Protein AF-A0A6J1Z0K8-F1 (afdb_monomer_lite)

Radius of gyration: 41.67 Å; chains: 1; bounding box: 137×50×56 Å

Sequence (153 aa):
VWGSNSETLVYKGKQPTLTKPLVGPEDAGDYRCELGTVRSLPATVIHFKVTVLPQRIIEETPTSNFETEEQLSPTLQPSEYPKPEKVLRSVLVGLLIWGFVVLIISFVTAVLCFLPGNVMDSIKSWFLTNKVAALQSQVPKAPKENDTAPSHK

Structure (mmCIF, N/CA/C/O backbone):
data_AF-A0A6J1Z0K8-F1
#
_entry.id   AF-A0A6J1Z0K8-F1
#
loop_
_atom_site.group_PDB
_atom_site.id
_atom_site.type_symbol
_atom_site.label_atom_id
_atom_site.label_alt_id
_atom_site.label_comp_id
_atom_site.label_asym_id
_atom_site.label_entity_id
_atom_site.label_seq_id
_atom_site.pdbx_PDB_ins_code
_atom_site.Cartn_x
_atom_site.Cartn_y
_atom_site.Cartn_z
_atom_site.occupancy
_atom_site.B_iso_or_equiv
_atom_site.auth_seq_id
_atom_site.auth_comp_id
_atom_site.auth_asym_id
_atom_site.auth_atom_id
_atom_site.pdbx_PDB_model_num
ATOM 1 N N . VAL A 1 1 ? -4.861 -9.590 5.383 1.00 58.28 1 VAL A N 1
ATOM 2 C CA . VAL A 1 1 ? -4.037 -9.301 6.573 1.00 58.28 1 VAL A CA 1
ATOM 3 C C . VAL A 1 1 ? -2.771 -10.114 6.447 1.00 58.28 1 VAL A C 1
ATOM 5 O O . VAL A 1 1 ? -2.865 -11.334 6.363 1.00 58.28 1 VAL A O 1
ATOM 8 N N . TRP A 1 2 ? -1.627 -9.449 6.314 1.00 58.00 2 TRP A N 1
ATOM 9 C CA . TRP A 1 2 ? -0.333 -10.127 6.301 1.00 58.00 2 TRP A CA 1
ATOM 10 C C . TRP A 1 2 ? 0.008 -10.572 7.725 1.00 58.00 2 TRP A C 1
ATOM 12 O O . TRP A 1 2 ? 0.176 -9.741 8.613 1.00 58.00 2 TRP A O 1
ATOM 22 N N . GLY A 1 3 ? 0.083 -11.878 7.955 1.00 67.31 3 GLY A N 1
ATOM 23 C CA . GLY A 1 3 ? 0.533 -12.471 9.216 1.00 67.31 3 GLY A CA 1
ATOM 24 C C . GLY A 1 3 ? 1.329 -13.739 8.924 1.00 67.31 3 GLY A C 1
ATOM 25 O O . GLY A 1 3 ? 1.035 -14.420 7.947 1.00 67.31 3 GLY A O 1
ATOM 26 N N . SER A 1 4 ? 2.364 -14.047 9.714 1.00 73.44 4 SER A N 1
ATOM 27 C CA . SER A 1 4 ? 3.205 -15.258 9.577 1.00 73.44 4 SER A CA 1
ATOM 28 C C . SER A 1 4 ? 3.607 -15.622 8.131 1.00 73.44 4 SER A C 1
ATOM 30 O O . SER A 1 4 ? 3.571 -16.789 7.756 1.00 73.44 4 SER A O 1
ATOM 32 N N . ASN A 1 5 ? 3.967 -14.630 7.302 1.00 77.12 5 ASN A N 1
ATOM 33 C CA .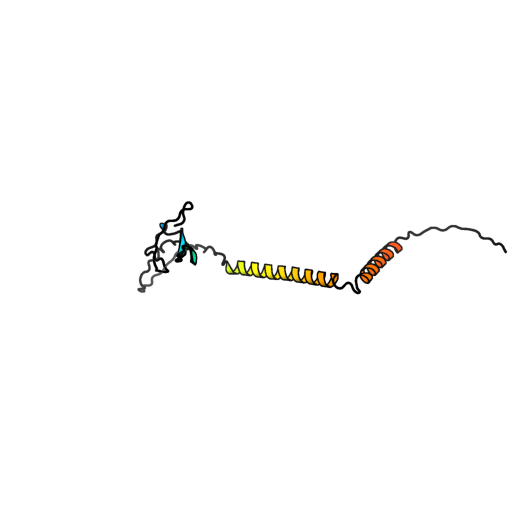 ASN A 1 5 ? 4.299 -14.790 5.870 1.00 77.12 5 ASN A CA 1
ATOM 34 C C . ASN A 1 5 ? 3.188 -15.402 4.993 1.00 77.12 5 ASN A C 1
ATOM 36 O O . ASN A 1 5 ? 3.457 -15.903 3.904 1.00 77.12 5 ASN A O 1
ATOM 40 N N . SER A 1 6 ? 1.945 -15.342 5.456 1.00 87.31 6 SER A N 1
ATOM 41 C CA . SER A 1 6 ? 0.753 -15.789 4.743 1.00 87.31 6 SER A CA 1
ATOM 42 C C . SER A 1 6 ? -0.184 -14.615 4.477 1.00 87.31 6 SER A C 1
ATOM 44 O O . SER A 1 6 ? -0.175 -13.608 5.193 1.00 87.31 6 SER A O 1
ATOM 46 N N . GLU A 1 7 ? -0.996 -14.751 3.434 1.00 91.69 7 GLU A N 1
ATOM 47 C CA . GLU A 1 7 ? -2.014 -13.777 3.070 1.00 91.69 7 GLU A CA 1
ATOM 48 C C . GLU A 1 7 ? -3.372 -14.452 2.882 1.00 91.69 7 GLU A C 1
ATOM 50 O O . GLU A 1 7 ? -3.470 -15.589 2.420 1.00 91.69 7 GLU A O 1
ATOM 55 N N . THR A 1 8 ? -4.429 -13.716 3.214 1.00 93.25 8 THR A N 1
ATOM 56 C CA . THR A 1 8 ? -5.815 -14.147 3.020 1.00 93.25 8 THR A CA 1
ATOM 57 C C . THR A 1 8 ? -6.498 -13.186 2.061 1.00 93.25 8 THR A C 1
ATOM 59 O O . THR A 1 8 ? -6.497 -11.972 2.292 1.00 93.25 8 THR A O 1
ATOM 62 N N . LEU A 1 9 ? -7.105 -13.727 1.003 1.00 94.62 9 LEU A N 1
ATOM 63 C CA . LEU A 1 9 ? -7.909 -12.956 0.060 1.00 94.62 9 LEU A CA 1
ATOM 64 C C . LEU A 1 9 ? -9.159 -12.416 0.766 1.00 94.62 9 LEU A C 1
ATOM 66 O O . LEU A 1 9 ? -10.016 -13.185 1.187 1.00 94.62 9 LEU A O 1
ATOM 70 N N . VAL A 1 10 ? -9.264 -11.091 0.874 1.00 95.00 10 VAL A N 1
ATOM 71 C CA . VAL A 1 10 ? -10.417 -10.424 1.506 1.00 95.00 10 VAL A CA 1
ATOM 72 C C . VAL A 1 10 ? -11.521 -10.135 0.488 1.00 95.00 10 VAL A C 1
ATOM 74 O O . VAL A 1 10 ? -12.701 -10.279 0.788 1.00 95.00 10 VAL A O 1
ATOM 77 N N . TYR A 1 11 ? -11.149 -9.729 -0.727 1.00 95.88 11 TYR A N 1
ATOM 78 C CA . TYR A 1 11 ? -12.090 -9.371 -1.785 1.00 95.88 11 TYR A CA 1
ATOM 79 C C . TYR A 1 11 ? -11.466 -9.571 -3.167 1.00 95.88 11 TYR A C 1
ATOM 81 O O . TYR A 1 11 ? -10.276 -9.323 -3.362 1.00 95.88 11 TYR A O 1
ATOM 89 N N . LYS A 1 12 ? -12.287 -9.981 -4.139 1.00 96.12 12 LYS A N 1
ATOM 90 C CA . LYS A 1 12 ? -11.928 -10.056 -5.557 1.00 96.12 12 LYS A CA 1
ATOM 91 C C . LYS A 1 12 ? -13.113 -9.604 -6.399 1.00 96.12 12 LYS A C 1
ATOM 93 O O . LYS A 1 12 ? -14.209 -10.141 -6.273 1.00 96.12 12 LYS A O 1
ATOM 98 N N . GLY A 1 13 ? -12.885 -8.646 -7.287 1.00 95.75 13 GLY A N 1
ATOM 99 C CA . GLY A 1 13 ? -13.929 -8.106 -8.147 1.00 95.75 13 GLY A CA 1
ATOM 100 C C . GLY A 1 13 ? -13.382 -7.093 -9.141 1.00 95.75 13 GLY A C 1
ATOM 101 O O . GLY A 1 13 ? -12.172 -6.944 -9.289 1.00 95.75 13 GLY A O 1
ATOM 102 N N . LYS A 1 14 ? -14.293 -6.407 -9.835 1.00 95.94 14 LYS A N 1
ATOM 103 C CA . LYS A 1 14 ? -13.953 -5.309 -10.756 1.00 95.94 14 LYS A CA 1
ATOM 104 C C . LYS A 1 14 ? -13.885 -3.947 -10.058 1.00 95.94 14 LYS A C 1
ATOM 106 O O . LYS A 1 14 ? -13.431 -2.983 -10.664 1.00 95.94 14 LYS A O 1
ATOM 111 N N . GLN A 1 15 ? -14.367 -3.864 -8.816 1.00 97.06 15 GLN A N 1
ATOM 112 C CA . GLN A 1 15 ? -14.338 -2.643 -8.019 1.00 97.06 15 GLN A CA 1
ATOM 113 C C . GLN A 1 15 ? -12.874 -2.265 -7.732 1.00 97.06 15 GLN A C 1
ATOM 115 O O . GLN A 1 15 ? -12.128 -3.116 -7.246 1.00 97.06 15 GLN A O 1
ATOM 120 N N . PRO A 1 16 ? -12.452 -1.015 -7.992 1.00 96.12 16 PRO A N 1
ATOM 121 C CA . PRO A 1 16 ? -11.078 -0.589 -7.724 1.00 96.12 16 PRO A CA 1
ATOM 122 C C . PRO A 1 16 ? -10.807 -0.320 -6.235 1.00 96.12 16 PRO A C 1
ATOM 124 O O . PRO A 1 16 ? -9.672 -0.040 -5.860 1.00 96.12 16 PRO A O 1
ATOM 127 N N . THR A 1 17 ? -11.835 -0.371 -5.383 1.00 96.44 17 THR A N 1
ATOM 128 C CA . THR A 1 17 ? -11.763 -0.032 -3.960 1.00 96.44 17 THR A CA 1
ATOM 129 C C . THR A 1 17 ? -12.290 -1.164 -3.083 1.00 96.44 17 THR A C 1
ATOM 131 O O . THR A 1 17 ? -13.215 -1.885 -3.458 1.00 96.44 17 THR A O 1
ATOM 134 N N . LEU A 1 18 ? -11.711 -1.289 -1.887 1.00 96.62 18 LEU A N 1
ATOM 135 C CA . LEU A 1 18 ? -12.202 -2.136 -0.804 1.00 96.62 18 LEU A CA 1
ATOM 136 C C . LEU A 1 18 ? -12.679 -1.231 0.332 1.00 96.62 18 LEU A C 1
ATOM 138 O O . LEU A 1 18 ? -11.900 -0.443 0.863 1.00 96.62 18 LEU A O 1
ATOM 142 N N . THR A 1 19 ? -13.948 -1.355 0.710 1.00 96.31 19 THR A N 1
ATOM 143 C CA . THR A 1 19 ? -14.538 -0.599 1.818 1.00 96.31 19 THR A CA 1
ATOM 144 C C . THR A 1 19 ? -14.987 -1.571 2.893 1.00 96.31 19 THR A C 1
ATOM 146 O O . THR A 1 19 ? -15.818 -2.440 2.634 1.00 96.31 19 THR A O 1
ATOM 149 N N . LYS A 1 20 ? -14.449 -1.409 4.101 1.00 95.94 20 LYS A N 1
ATOM 150 C CA . LYS A 1 20 ? -14.901 -2.126 5.289 1.00 95.94 20 LYS A CA 1
ATOM 151 C C . LYS A 1 20 ? -15.594 -1.129 6.224 1.00 95.94 20 LYS A C 1
ATOM 153 O O . LYS A 1 20 ? -14.910 -0.254 6.752 1.00 95.94 20 LYS A O 1
ATOM 158 N N . PRO A 1 21 ? -16.929 -1.184 6.373 1.00 95.00 21 PRO A N 1
ATOM 159 C CA . PRO A 1 21 ? -17.621 -0.342 7.340 1.00 95.00 21 PRO A CA 1
ATOM 160 C C . PRO A 1 21 ? -17.319 -0.820 8.765 1.00 95.00 21 PRO A C 1
ATOM 162 O O . PRO A 1 21 ? -17.015 -1.994 8.961 1.00 95.00 21 PRO A O 1
ATOM 165 N N . LEU A 1 22 ? -17.460 0.084 9.741 1.00 92.62 22 LEU A N 1
ATOM 166 C CA . LEU A 1 22 ? -17.350 -0.222 11.175 1.00 92.62 22 LEU A CA 1
ATOM 167 C C . LEU A 1 22 ? -16.033 -0.931 11.536 1.00 92.62 22 LEU A C 1
ATOM 169 O O . LEU A 1 22 ? -16.038 -2.024 12.090 1.00 92.62 22 LEU A O 1
ATOM 173 N N . VAL A 1 23 ? -14.904 -0.311 11.183 1.00 95.25 23 VAL A N 1
ATOM 174 C CA . VAL A 1 23 ? -13.576 -0.881 11.445 1.00 95.25 23 VAL A CA 1
ATOM 175 C C . VAL A 1 23 ? -13.293 -1.005 12.945 1.00 95.25 23 VAL A C 1
ATOM 177 O O . VAL A 1 23 ? -13.496 -0.052 13.703 1.00 95.25 23 VAL A O 1
ATOM 180 N N . GLY A 1 24 ? -12.805 -2.175 13.354 1.00 94.19 24 GLY A N 1
ATOM 181 C CA . GLY A 1 24 ? -12.344 -2.464 14.714 1.00 94.19 24 GLY A CA 1
ATOM 182 C C . GLY A 1 24 ? -10.813 -2.538 14.810 1.00 94.19 24 GLY A C 1
ATOM 183 O O . GLY A 1 24 ? -10.134 -2.574 13.783 1.00 94.19 24 GLY A O 1
ATOM 184 N N . PRO A 1 25 ? -10.221 -2.557 16.018 1.00 94.00 25 PRO A N 1
ATOM 185 C CA . PRO A 1 25 ? -8.772 -2.703 16.197 1.00 94.00 25 PRO A CA 1
ATOM 186 C C . PRO A 1 25 ? -8.166 -3.927 15.489 1.00 94.00 25 PRO A C 1
ATOM 188 O O . PRO A 1 25 ? -7.029 -3.866 15.028 1.00 94.00 25 PRO A O 1
ATOM 191 N N . GLU A 1 26 ? -8.925 -5.016 15.364 1.00 92.06 26 GLU A N 1
ATOM 192 C CA . GLU A 1 26 ? -8.560 -6.246 14.652 1.00 92.06 26 GLU A CA 1
ATOM 193 C C . GLU A 1 26 ? -8.379 -6.062 13.138 1.00 92.06 26 GLU A C 1
ATOM 195 O O . GLU A 1 26 ? -7.745 -6.890 12.483 1.00 92.06 26 GLU A O 1
ATOM 200 N N . ASP A 1 27 ? -8.910 -4.971 12.584 1.00 93.81 27 ASP A N 1
ATOM 201 C CA . ASP A 1 27 ? -8.781 -4.628 11.169 1.00 93.81 27 ASP A CA 1
ATOM 202 C C . ASP A 1 27 ? -7.500 -3.864 10.856 1.00 93.81 27 ASP A C 1
ATOM 204 O O . ASP A 1 27 ? -7.168 -3.665 9.682 1.00 93.81 27 ASP A O 1
ATOM 208 N N . ALA A 1 28 ? -6.766 -3.433 11.882 1.00 93.94 28 ALA A N 1
ATOM 209 C CA . ALA A 1 28 ? -5.447 -2.859 11.704 1.00 93.94 28 ALA A CA 1
ATOM 210 C C . ALA A 1 28 ? -4.476 -3.918 11.164 1.00 93.94 28 ALA A C 1
ATOM 212 O O . ALA A 1 28 ? -4.476 -5.077 11.579 1.00 93.94 28 ALA A O 1
ATOM 213 N N . GLY A 1 29 ? -3.613 -3.512 10.238 1.00 94.06 29 GLY A N 1
ATOM 214 C CA . GLY A 1 29 ? -2.611 -4.397 9.662 1.00 94.06 29 GLY A CA 1
ATOM 215 C C . GLY A 1 29 ? -2.230 -4.029 8.238 1.00 94.06 29 GLY A C 1
ATOM 216 O O . GLY A 1 29 ? -2.592 -2.972 7.716 1.00 94.06 29 GLY A O 1
ATOM 217 N N . ASP A 1 30 ? -1.485 -4.934 7.613 1.00 94.94 30 ASP A N 1
ATOM 218 C CA . ASP A 1 30 ? -0.998 -4.769 6.250 1.00 94.94 30 ASP A CA 1
ATOM 219 C C . ASP A 1 30 ? -1.947 -5.428 5.237 1.00 94.94 30 ASP A C 1
ATOM 221 O O . ASP A 1 30 ? -2.343 -6.600 5.362 1.00 94.94 30 ASP A O 1
ATOM 225 N N . TYR A 1 31 ? -2.297 -4.654 4.211 1.00 95.38 31 TYR A N 1
ATOM 226 C CA . TYR A 1 31 ? -3.168 -5.034 3.105 1.00 95.38 31 TYR A CA 1
ATOM 227 C C . TYR A 1 31 ? -2.441 -4.867 1.773 1.00 95.38 31 TYR A C 1
ATOM 229 O O . TYR A 1 31 ? -1.607 -3.976 1.601 1.00 95.38 31 TYR A O 1
ATOM 237 N N . ARG A 1 32 ? -2.806 -5.702 0.799 1.00 95.69 32 ARG A N 1
ATOM 238 C CA . ARG A 1 32 ? -2.286 -5.650 -0.566 1.00 95.69 32 ARG A CA 1
ATOM 239 C C . ARG A 1 32 ? -3.441 -5.670 -1.554 1.00 95.69 32 ARG A C 1
ATOM 241 O O . ARG A 1 32 ? -4.320 -6.523 -1.462 1.00 95.69 32 ARG A O 1
ATOM 248 N N . CYS A 1 33 ? -3.426 -4.734 -2.492 1.00 95.62 33 CYS A N 1
ATOM 249 C CA . CYS A 1 33 ? -4.298 -4.738 -3.657 1.00 95.62 33 CYS A CA 1
ATOM 250 C C . CYS A 1 33 ? -3.485 -5.173 -4.875 1.00 95.62 33 CYS A C 1
ATOM 252 O O . CYS A 1 33 ? -2.404 -4.633 -5.116 1.00 95.62 33 CYS A O 1
ATOM 254 N N . GLU A 1 34 ? -4.008 -6.134 -5.631 1.00 95.81 34 GLU A N 1
ATOM 255 C CA . GLU A 1 34 ? -3.400 -6.638 -6.858 1.00 95.81 34 GLU A CA 1
ATOM 256 C C . GLU A 1 34 ? -4.395 -6.524 -8.013 1.00 95.81 34 GLU A C 1
ATOM 258 O O . GLU A 1 34 ? -5.448 -7.166 -8.021 1.00 95.81 34 GLU A O 1
ATOM 263 N N . LEU A 1 35 ? -4.048 -5.709 -9.006 1.00 96.31 35 LEU A N 1
ATOM 264 C CA . LEU A 1 35 ? -4.786 -5.622 -10.257 1.00 96.31 35 LEU A CA 1
ATOM 265 C C . LEU A 1 35 ? -4.184 -6.617 -11.248 1.00 96.31 35 LEU A C 1
ATOM 267 O O . LEU A 1 35 ? -3.110 -6.377 -11.792 1.00 96.31 35 LEU A O 1
ATOM 271 N N . GLY A 1 36 ? -4.867 -7.735 -11.479 1.00 93.31 36 GLY A N 1
ATOM 272 C CA . GLY A 1 36 ? -4.426 -8.762 -12.423 1.00 93.31 36 GLY A CA 1
ATOM 273 C C . GLY A 1 36 ? -4.569 -8.357 -13.895 1.00 93.31 36 GLY A C 1
ATOM 274 O O . GLY A 1 36 ? -5.323 -7.451 -14.249 1.00 93.31 36 GLY A O 1
ATOM 275 N N . THR A 1 37 ? -3.881 -9.085 -14.773 1.00 93.12 37 THR A N 1
ATOM 276 C CA . THR A 1 37 ? -4.064 -9.026 -16.233 1.00 93.12 37 THR A CA 1
ATOM 277 C C . THR A 1 37 ? -4.612 -10.344 -16.774 1.00 93.12 37 THR A C 1
ATOM 279 O O . THR A 1 37 ? -4.581 -11.376 -16.107 1.00 93.12 37 THR A O 1
ATOM 282 N N . VAL A 1 38 ? -5.049 -10.341 -18.038 1.00 93.06 38 VAL A N 1
ATOM 283 C CA . VAL A 1 38 ? -5.440 -11.569 -18.758 1.00 93.06 38 VAL A CA 1
ATOM 284 C C . VAL A 1 38 ? -4.271 -12.558 -18.871 1.00 93.06 38 VAL A C 1
ATOM 286 O O . VAL A 1 38 ? -4.481 -13.763 -18.924 1.00 93.06 38 VAL A O 1
ATOM 289 N N . ARG A 1 39 ? -3.027 -12.059 -18.862 1.00 89.69 39 ARG A N 1
ATOM 290 C CA . ARG A 1 39 ? -1.799 -12.862 -18.967 1.00 89.69 39 ARG A CA 1
ATOM 291 C C . ARG A 1 39 ? -1.285 -13.351 -17.608 1.00 89.69 39 ARG A C 1
ATOM 293 O O . ARG A 1 39 ? -0.104 -13.663 -17.488 1.00 89.69 39 ARG A O 1
ATOM 300 N N . SER A 1 40 ? -2.142 -13.394 -16.582 1.00 81.75 40 SER A N 1
ATOM 301 C CA . SER A 1 40 ? -1.835 -13.885 -15.223 1.00 81.75 40 SER A CA 1
ATOM 302 C C . SER A 1 40 ? -0.698 -13.164 -14.479 1.00 81.75 40 SER A C 1
ATOM 304 O O . SER A 1 40 ? -0.300 -13.600 -13.407 1.00 81.75 40 SER A O 1
ATOM 306 N N . LEU A 1 41 ? -0.207 -12.039 -15.004 1.00 91.38 41 LEU A N 1
ATOM 307 C CA . LEU A 1 41 ? 0.726 -11.151 -14.311 1.00 91.38 41 LEU A CA 1
ATOM 308 C C . LEU A 1 41 ? -0.038 -9.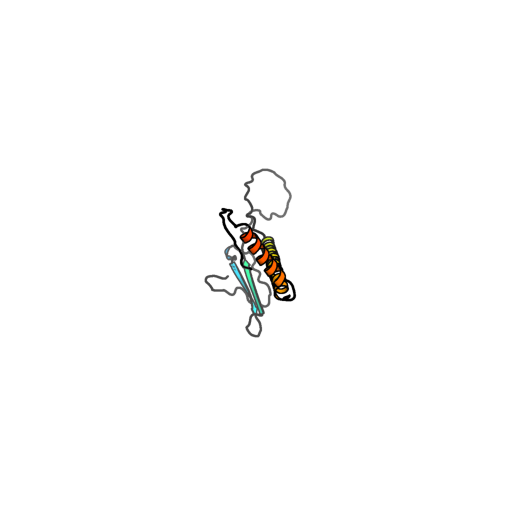979 -13.684 1.00 91.38 41 LEU A C 1
ATOM 310 O O . LEU A 1 41 ? -1.004 -9.505 -14.296 1.00 91.38 41 LEU A O 1
ATOM 314 N N . PRO A 1 42 ? 0.381 -9.471 -12.518 1.00 91.50 42 PRO A N 1
ATOM 315 C CA . PRO A 1 42 ? -0.194 -8.255 -11.971 1.00 91.50 42 PRO A CA 1
ATOM 316 C C . PRO A 1 42 ? 0.200 -7.048 -12.829 1.00 91.50 42 PRO A C 1
ATOM 318 O O . PRO A 1 42 ? 1.371 -6.841 -13.141 1.00 91.50 42 PRO A O 1
ATOM 321 N N . ALA A 1 43 ? -0.783 -6.233 -13.205 1.00 95.00 43 ALA A N 1
ATOM 322 C CA . ALA A 1 43 ? -0.566 -4.918 -13.801 1.00 95.00 43 ALA A CA 1
ATOM 323 C C . ALA A 1 43 ? -0.098 -3.904 -12.754 1.00 95.00 43 ALA A C 1
ATOM 325 O O . ALA A 1 43 ? 0.690 -3.008 -13.048 1.00 95.00 43 ALA A O 1
ATOM 326 N N . THR A 1 44 ? -0.626 -3.992 -11.533 1.00 96.12 44 THR A N 1
ATOM 327 C CA . THR A 1 44 ? -0.333 -3.041 -10.457 1.00 96.12 44 THR A CA 1
ATOM 328 C C . THR A 1 44 ? -0.491 -3.721 -9.107 1.00 96.12 44 THR A C 1
ATOM 330 O O . THR A 1 44 ? -1.446 -4.469 -8.897 1.00 96.12 44 THR A O 1
ATOM 333 N N . VAL A 1 45 ? 0.431 -3.431 -8.189 1.00 96.12 45 VAL A N 1
ATOM 334 C CA . VAL A 1 45 ? 0.389 -3.895 -6.800 1.00 96.12 45 VAL A CA 1
ATOM 335 C C . VAL A 1 45 ? 0.551 -2.693 -5.876 1.00 96.12 45 VAL A C 1
ATOM 337 O O . VAL A 1 45 ? 1.509 -1.934 -6.017 1.00 96.12 45 VAL A O 1
ATOM 340 N N . ILE A 1 46 ? -0.375 -2.518 -4.933 1.00 96.75 46 ILE A N 1
ATOM 341 C CA . ILE A 1 46 ? -0.357 -1.425 -3.948 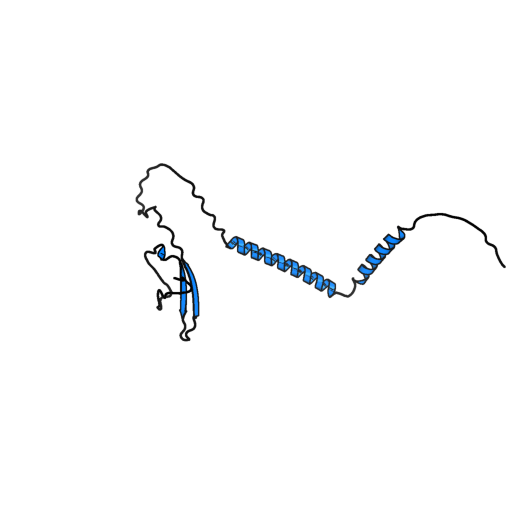1.00 96.75 46 ILE A CA 1
ATOM 342 C C . ILE A 1 46 ? -0.429 -2.023 -2.545 1.00 96.75 46 ILE A C 1
ATOM 344 O O . ILE A 1 46 ? -1.277 -2.875 -2.278 1.00 96.75 46 ILE A O 1
ATOM 348 N N . HIS A 1 47 ? 0.442 -1.559 -1.650 1.00 96.12 47 HIS A N 1
ATOM 349 C CA . HIS A 1 47 ? 0.471 -1.971 -0.249 1.00 96.12 47 HIS A CA 1
ATOM 350 C C . HIS A 1 47 ? -0.080 -0.854 0.637 1.00 96.12 47 HIS A C 1
ATOM 352 O O . HIS A 1 47 ? 0.295 0.309 0.484 1.00 96.12 47 HIS A O 1
ATOM 358 N N . PHE A 1 48 ? -0.950 -1.219 1.572 1.00 96.44 48 PHE A N 1
ATOM 359 C CA . PHE A 1 48 ? -1.555 -0.310 2.536 1.00 96.44 48 PHE A CA 1
ATOM 360 C C . PHE A 1 48 ? -1.215 -0.778 3.944 1.00 96.44 48 PHE A C 1
ATOM 362 O O . PHE A 1 48 ? -1.459 -1.933 4.287 1.00 96.44 48 PHE A O 1
ATOM 369 N N . LYS A 1 49 ? -0.705 0.137 4.767 1.00 96.06 49 LYS A N 1
ATOM 370 C CA . LYS A 1 49 ? -0.532 -0.072 6.203 1.00 96.06 49 LYS A CA 1
ATOM 371 C C . LYS A 1 49 ? -1.656 0.648 6.933 1.00 96.06 49 LYS A C 1
ATOM 373 O O . LYS A 1 49 ? -1.674 1.878 6.974 1.00 96.06 49 LYS A O 1
ATOM 378 N N . VAL A 1 50 ? -2.610 -0.111 7.460 1.00 96.25 50 VAL A N 1
ATOM 379 C CA . VAL A 1 50 ? -3.820 0.424 8.091 1.00 96.25 50 VAL A CA 1
ATOM 380 C C . VAL A 1 50 ? -3.650 0.422 9.603 1.00 96.25 50 VAL A C 1
ATOM 382 O O . VAL A 1 50 ? -3.349 -0.606 10.204 1.00 96.25 50 VAL A O 1
ATOM 385 N N . THR A 1 51 ? -3.871 1.575 10.225 1.00 95.62 51 THR A N 1
ATOM 386 C CA . THR A 1 51 ? -3.910 1.730 11.683 1.00 95.62 51 THR A CA 1
ATOM 387 C C . THR A 1 51 ? -5.296 2.190 12.102 1.00 95.62 51 THR A C 1
ATOM 389 O O . THR A 1 51 ? -5.800 3.169 11.550 1.00 95.62 51 THR A O 1
ATOM 392 N N . VAL A 1 52 ? -5.889 1.524 13.090 1.00 95.19 52 VAL A N 1
ATOM 393 C CA . VAL A 1 52 ? -7.187 1.911 13.651 1.00 95.19 52 VAL A CA 1
ATOM 394 C C . VAL A 1 52 ? -6.945 2.693 14.931 1.00 95.19 52 VAL A C 1
ATOM 396 O O . VAL A 1 52 ? -6.253 2.228 15.837 1.00 95.19 52 VAL A O 1
ATOM 399 N N . LEU A 1 53 ? -7.468 3.916 14.973 1.00 93.31 53 LEU A N 1
ATOM 400 C CA . LEU A 1 53 ? -7.381 4.764 16.154 1.00 93.31 53 LEU A CA 1
ATOM 401 C C . LEU A 1 53 ? -8.489 4.385 17.145 1.00 93.31 53 LEU A C 1
ATOM 403 O O . LEU A 1 53 ? -9.577 4.000 16.713 1.00 93.31 53 LEU A O 1
ATOM 407 N N . PRO A 1 54 ? -8.245 4.519 18.460 1.00 89.44 54 PRO A N 1
ATOM 408 C CA . PRO A 1 54 ? -9.290 4.356 19.461 1.00 89.44 54 PRO A CA 1
ATOM 409 C C . PRO A 1 54 ? -10.484 5.271 19.176 1.00 89.44 54 PRO A C 1
ATOM 411 O O . PRO A 1 54 ? -10.316 6.387 18.673 1.00 89.44 54 PRO A O 1
ATOM 414 N N . GLN A 1 55 ? -11.683 4.811 19.535 1.00 82.94 55 GLN A N 1
ATOM 415 C CA . GLN A 1 55 ? -12.878 5.648 19.471 1.00 82.94 55 GLN A CA 1
ATOM 416 C C . GLN A 1 55 ? -12.661 6.897 20.329 1.00 82.94 55 GLN A C 1
ATOM 418 O O . GLN A 1 55 ? -12.205 6.815 21.472 1.00 82.94 55 GLN A O 1
ATOM 423 N N . ARG A 1 56 ? -12.959 8.068 19.764 1.00 79.75 56 ARG A N 1
ATOM 424 C CA . ARG A 1 56 ? -12.935 9.309 20.532 1.00 79.75 56 ARG A CA 1
ATOM 425 C C . ARG A 1 56 ? -14.124 9.265 21.489 1.00 79.75 56 ARG A C 1
ATOM 427 O O . ARG A 1 56 ? -15.251 9.095 21.051 1.00 79.75 56 ARG A O 1
ATOM 434 N N . ILE A 1 57 ? -13.853 9.411 22.785 1.00 64.94 57 ILE A N 1
ATOM 435 C CA . ILE A 1 57 ? -14.866 9.409 23.859 1.00 64.94 57 ILE A CA 1
ATOM 436 C C . ILE A 1 57 ? -15.756 10.667 23.789 1.00 64.94 57 ILE A C 1
ATOM 438 O O . ILE A 1 57 ? -16.800 10.733 24.425 1.00 64.94 57 ILE A O 1
ATOM 442 N N . ILE A 1 58 ? -15.375 11.660 22.980 1.00 62.66 58 ILE A N 1
ATOM 443 C CA . ILE A 1 58 ? -16.230 12.800 22.665 1.00 62.66 58 ILE A CA 1
ATOM 444 C C . ILE A 1 58 ? -17.227 12.327 21.610 1.00 62.66 58 ILE A C 1
ATOM 446 O O . ILE A 1 58 ? -16.921 12.297 20.418 1.00 62.66 58 ILE A O 1
ATOM 450 N N . GLU A 1 59 ? -18.377 11.888 22.108 1.00 51.09 59 GLU A N 1
ATOM 451 C CA . GLU A 1 59 ? -19.647 11.778 21.403 1.00 51.09 59 GLU A CA 1
ATOM 452 C C . GLU A 1 59 ? -19.727 12.834 20.286 1.00 51.09 59 GLU A C 1
ATOM 454 O O . GLU A 1 59 ? -19.602 14.030 20.548 1.00 51.09 59 GLU A O 1
ATOM 459 N N . GLU A 1 60 ? -19.912 12.414 19.030 1.00 54.72 60 GLU A N 1
ATOM 460 C CA . GLU A 1 60 ? -20.397 13.316 17.981 1.00 54.72 60 GLU A CA 1
ATOM 461 C C . GLU A 1 60 ? -21.863 13.631 18.295 1.00 54.72 60 GLU A C 1
ATOM 463 O O . GLU A 1 60 ? -22.790 13.142 17.650 1.00 54.72 60 GLU A O 1
ATOM 468 N N . THR A 1 61 ? -22.087 14.409 19.351 1.00 44.25 61 THR A N 1
ATOM 469 C CA . THR A 1 61 ? -23.385 14.998 19.627 1.00 44.25 61 THR A CA 1
ATOM 470 C C . THR A 1 61 ? -23.647 15.990 18.490 1.00 44.25 61 THR A C 1
ATOM 472 O O . THR A 1 61 ? -22.821 16.883 18.261 1.00 44.25 61 THR A O 1
ATOM 475 N N . PRO A 1 62 ? -24.756 15.868 17.735 1.00 45.06 62 PRO A N 1
ATOM 476 C CA . PRO A 1 62 ? -25.144 16.908 16.797 1.00 45.06 62 PRO A CA 1
ATOM 477 C C . PRO A 1 62 ? -25.295 18.202 17.597 1.00 45.06 62 PRO A C 1
ATOM 479 O O . PRO A 1 62 ? -25.954 18.234 18.634 1.00 45.06 62 PRO A O 1
ATOM 482 N N . THR A 1 63 ? -24.611 19.245 17.144 1.00 41.41 63 THR A N 1
ATOM 483 C CA . THR A 1 63 ? -24.466 20.534 17.820 1.00 41.41 63 THR A CA 1
ATOM 484 C C . THR A 1 63 ? -25.842 21.106 18.170 1.00 41.41 63 THR A C 1
ATOM 486 O O . THR A 1 63 ? -26.539 21.650 17.317 1.00 41.41 63 THR A O 1
ATOM 489 N N . SER A 1 64 ? -26.236 20.988 19.436 1.00 39.88 64 SER A N 1
ATOM 490 C CA . SER A 1 64 ? -27.317 21.763 20.035 1.00 39.88 64 SER A CA 1
ATOM 491 C C . SER A 1 64 ? -26.719 22.510 21.214 1.00 39.88 64 SER A C 1
ATOM 493 O O . SER A 1 64 ? -26.354 21.917 22.224 1.00 39.88 64 SER A O 1
ATOM 495 N N . ASN A 1 65 ? -26.560 23.814 21.017 1.00 40.31 65 ASN A N 1
ATOM 496 C CA . ASN A 1 65 ? -25.920 24.760 21.921 1.00 40.31 65 ASN A CA 1
ATOM 497 C C . ASN A 1 65 ? -26.466 24.643 23.347 1.00 40.31 65 ASN A C 1
ATOM 499 O O . ASN A 1 65 ? -27.636 24.950 23.540 1.00 40.31 65 ASN A O 1
ATOM 503 N N . PHE A 1 66 ? -25.625 24.312 24.327 1.00 35.56 66 PHE A N 1
ATOM 504 C CA . PHE A 1 66 ? -25.785 24.796 25.699 1.00 35.56 66 PHE A CA 1
ATOM 505 C C . PHE A 1 66 ? -24.410 24.957 26.354 1.00 35.56 66 PHE A C 1
ATOM 507 O O . PHE A 1 66 ? -23.626 24.017 26.454 1.00 35.56 66 PHE A O 1
ATOM 514 N N . GLU A 1 67 ? -24.128 26.199 26.743 1.00 41.78 67 GLU A N 1
ATOM 515 C CA . GLU A 1 67 ? -23.024 26.617 27.602 1.00 41.78 67 GLU A CA 1
ATOM 516 C C . GLU A 1 67 ? -23.182 25.983 28.990 1.00 41.78 67 GLU A C 1
ATOM 518 O O . GLU A 1 67 ? -24.291 25.985 29.519 1.00 41.78 67 GLU A O 1
ATOM 523 N N . THR A 1 68 ? -22.099 25.484 29.594 1.00 30.31 68 THR A N 1
ATOM 524 C CA . THR A 1 68 ? -21.719 25.699 31.008 1.00 30.31 68 THR A CA 1
ATOM 525 C C . THR A 1 68 ? -20.310 25.133 31.234 1.00 30.31 68 THR A C 1
ATOM 527 O O . THR A 1 68 ? -19.850 24.220 30.554 1.00 30.31 68 THR A O 1
ATOM 530 N N . GLU A 1 69 ? -19.624 25.798 32.143 1.00 40.69 69 GLU A N 1
ATOM 531 C CA . GLU A 1 69 ? -18.199 25.985 32.335 1.00 40.69 69 GLU A CA 1
ATOM 532 C C . GLU A 1 69 ? -17.530 24.891 33.208 1.00 40.69 69 GLU A C 1
ATOM 534 O O . GLU A 1 69 ? -18.197 24.071 33.830 1.00 40.69 69 GLU A O 1
ATOM 539 N N . GLU A 1 70 ? -16.195 24.976 33.277 1.00 35.34 70 GLU A N 1
ATOM 540 C CA . GLU A 1 70 ? -15.287 24.466 34.328 1.00 35.34 70 GLU A CA 1
ATOM 541 C C . GLU A 1 70 ? -14.537 23.119 34.147 1.00 35.34 70 GLU A C 1
ATOM 543 O O . GLU A 1 70 ? -14.981 22.026 34.476 1.00 35.34 70 GLU A O 1
ATOM 548 N N . GLN A 1 71 ? -13.280 23.291 33.707 1.00 36.00 71 GLN A N 1
ATOM 549 C CA . GLN A 1 71 ? -12.055 22.938 34.446 1.00 36.00 71 GLN A CA 1
ATOM 550 C C . GLN A 1 71 ? -11.728 21.449 34.706 1.00 36.00 71 GLN A C 1
ATOM 552 O O . GLN A 1 71 ? -12.192 20.848 35.663 1.00 36.00 71 GLN A O 1
ATOM 557 N N . LEU A 1 72 ? -10.764 20.901 33.948 1.00 32.50 72 LEU A N 1
ATOM 558 C CA . LEU A 1 72 ? -9.422 20.520 34.442 1.00 32.50 72 LEU A CA 1
ATOM 559 C C . LEU A 1 72 ? -8.630 19.818 33.320 1.00 32.50 72 LEU A C 1
ATOM 561 O O . LEU A 1 72 ? -8.985 18.743 32.845 1.00 32.50 72 LEU A O 1
ATOM 565 N N . SER A 1 73 ? -7.526 20.435 32.906 1.00 34.59 73 SER A N 1
ATOM 566 C CA . SER A 1 73 ? -6.544 19.850 31.988 1.00 34.59 73 SER A CA 1
ATOM 567 C C . SER A 1 73 ? -5.688 18.803 32.719 1.00 34.59 73 SER A C 1
ATOM 569 O O . SER A 1 73 ? -5.337 19.015 33.882 1.00 34.59 73 SER A O 1
ATOM 571 N N . PRO A 1 74 ? -5.236 17.740 32.033 1.00 41.12 74 PRO A N 1
ATOM 572 C CA . PRO A 1 74 ? -3.798 17.517 32.030 1.00 41.12 74 PRO A CA 1
ATOM 573 C C . PRO A 1 74 ? -3.257 17.385 30.605 1.00 41.12 74 PRO A C 1
ATOM 575 O O . PRO A 1 74 ? -3.644 16.522 29.820 1.00 41.12 74 PRO A O 1
ATOM 578 N N . THR A 1 75 ? -2.303 18.264 30.316 1.00 40.94 75 THR A N 1
ATOM 579 C CA . THR A 1 75 ? -1.373 18.268 29.189 1.00 40.94 75 THR A CA 1
ATOM 580 C C . THR A 1 75 ? -0.859 16.864 28.847 1.00 40.94 75 THR A C 1
ATOM 582 O O . THR A 1 75 ? 0.050 16.352 29.497 1.00 40.94 75 THR A O 1
ATOM 585 N N . LEU A 1 76 ? -1.379 16.269 27.772 1.00 40.72 76 LEU A N 1
ATOM 586 C CA . LEU A 1 76 ? -0.708 15.197 27.036 1.00 40.72 76 LEU A CA 1
ATOM 587 C C . LEU A 1 76 ? -0.012 15.834 25.836 1.00 40.72 76 LEU A C 1
ATOM 589 O O . LEU A 1 76 ? -0.657 16.304 24.900 1.00 40.72 76 LEU A O 1
ATOM 593 N N . GLN A 1 77 ? 1.318 15.899 25.898 1.00 40.25 77 GLN A N 1
ATOM 594 C CA . GLN A 1 77 ? 2.132 16.377 24.787 1.00 40.25 77 GLN A CA 1
ATOM 595 C C . GLN A 1 77 ? 1.860 15.528 23.535 1.00 40.25 77 GLN A C 1
ATOM 597 O O . GLN A 1 77 ? 1.974 14.300 23.604 1.00 40.25 77 GLN A O 1
ATOM 602 N N . PRO A 1 78 ? 1.548 16.135 22.378 1.00 36.50 78 PRO A N 1
ATOM 603 C CA . PRO A 1 78 ? 1.564 15.414 21.121 1.00 36.50 78 PRO A CA 1
ATOM 604 C C . PRO A 1 78 ? 3.012 15.030 20.825 1.00 36.50 78 PRO A C 1
ATOM 606 O O . PRO A 1 78 ? 3.877 15.894 20.693 1.00 36.50 78 PRO A O 1
ATOM 609 N N . SER A 1 79 ? 3.275 13.729 20.719 1.00 41.66 79 SER A N 1
ATOM 610 C CA . SER A 1 79 ? 4.472 13.222 20.056 1.00 41.66 79 SER A CA 1
ATOM 611 C C . SER A 1 79 ? 4.542 13.867 18.672 1.00 41.66 79 SER A C 1
ATOM 613 O O . SER A 1 79 ? 3.728 13.586 17.789 1.00 41.66 79 SER A O 1
ATOM 615 N N . GLU A 1 80 ? 5.476 14.801 18.517 1.00 41.91 80 GLU A N 1
ATOM 616 C CA . GLU A 1 80 ? 5.756 15.475 17.262 1.00 41.91 80 GLU A CA 1
ATOM 617 C C . GLU A 1 80 ? 6.343 14.442 16.296 1.00 41.91 80 GLU A C 1
ATOM 619 O O . GLU A 1 80 ? 7.537 14.148 16.291 1.00 41.91 80 GLU A O 1
ATOM 624 N N . TYR A 1 81 ? 5.467 13.833 15.499 1.00 47.91 81 TYR A N 1
ATOM 625 C CA . TYR A 1 81 ? 5.846 12.967 14.393 1.00 47.91 81 TYR A CA 1
ATOM 62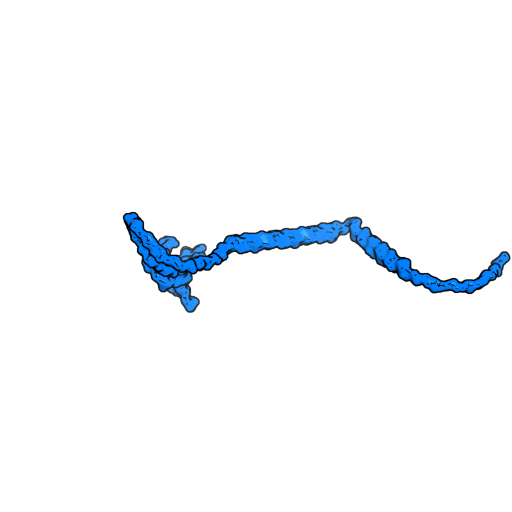6 C C . TYR A 1 81 ? 6.750 13.771 13.440 1.00 47.91 81 TYR A C 1
ATOM 628 O O . TYR A 1 81 ? 6.301 14.787 12.891 1.00 47.91 81 TYR A O 1
ATOM 636 N N . PRO A 1 82 ? 8.026 13.387 13.233 1.00 52.06 82 PRO A N 1
ATOM 637 C CA . PRO A 1 82 ? 8.928 14.171 12.410 1.00 52.06 82 PRO A CA 1
ATOM 638 C C . PRO A 1 82 ? 8.454 14.079 10.963 1.00 52.06 82 PRO A C 1
ATOM 640 O O . PRO A 1 82 ? 8.643 13.072 10.290 1.00 52.06 82 PRO A O 1
ATOM 643 N N . LYS A 1 83 ? 7.817 15.156 10.493 1.00 55.69 83 LYS A N 1
ATOM 644 C CA . LYS A 1 83 ? 7.384 15.347 9.106 1.00 55.69 83 LYS A CA 1
ATOM 645 C C . LYS A 1 83 ? 8.521 14.914 8.156 1.00 55.69 83 LYS A C 1
ATOM 647 O O . LYS A 1 83 ? 9.535 15.613 8.091 1.00 55.69 83 LYS A O 1
ATOM 652 N N . PRO A 1 84 ? 8.407 13.783 7.436 1.00 59.50 84 PRO A N 1
ATOM 653 C CA . PRO A 1 84 ? 9.537 13.182 6.712 1.00 59.50 84 PRO A CA 1
ATOM 654 C C . PRO A 1 84 ? 10.022 14.054 5.545 1.00 59.50 84 PRO A C 1
ATOM 656 O O . PRO A 1 84 ? 11.159 13.945 5.092 1.00 59.50 84 PRO A O 1
ATOM 659 N N . GLU A 1 85 ? 9.183 14.989 5.104 1.00 63.75 85 GLU A N 1
ATOM 660 C CA . GLU A 1 85 ? 9.458 15.920 4.013 1.00 63.75 85 GLU A CA 1
ATOM 661 C C . GLU A 1 85 ? 10.673 16.819 4.283 1.00 63.75 85 GLU A C 1
ATOM 663 O O . GLU A 1 85 ? 11.459 17.077 3.371 1.00 63.75 85 GLU A O 1
ATOM 668 N N . LYS A 1 86 ? 10.863 17.280 5.530 1.00 67.69 86 LYS A N 1
ATOM 669 C CA . LYS A 1 86 ? 12.000 18.149 5.891 1.00 67.69 86 LYS A CA 1
ATOM 670 C C . LYS A 1 86 ? 13.326 17.381 5.917 1.00 67.69 86 LYS A C 1
ATOM 672 O O . LYS A 1 86 ? 14.354 17.933 5.533 1.00 67.69 86 LYS A O 1
ATOM 677 N N . VAL A 1 87 ? 13.292 16.098 6.280 1.00 74.12 87 VAL A N 1
ATOM 678 C CA . VAL A 1 87 ? 14.481 15.231 6.337 1.00 74.12 87 VAL A CA 1
ATOM 679 C C . VAL A 1 87 ? 14.928 14.831 4.929 1.00 74.12 87 VAL A C 1
ATOM 681 O O . VAL A 1 87 ? 16.094 15.001 4.589 1.00 74.12 87 VAL A O 1
ATOM 684 N N . LEU A 1 88 ? 13.996 14.403 4.071 1.00 77.69 88 LEU A N 1
ATOM 685 C CA . LEU A 1 88 ? 14.286 14.047 2.673 1.00 77.69 88 LEU A CA 1
ATOM 686 C C . LEU A 1 88 ? 14.842 15.235 1.876 1.00 77.69 88 LEU A C 1
ATOM 688 O O . LEU A 1 88 ? 15.800 15.082 1.118 1.00 77.69 88 LEU A O 1
ATOM 692 N N . ARG A 1 89 ? 14.285 16.435 2.083 1.00 83.56 89 ARG A N 1
ATOM 693 C CA . ARG A 1 89 ? 14.788 17.666 1.453 1.00 83.56 89 ARG A CA 1
ATOM 694 C C . ARG A 1 89 ? 16.185 18.032 1.943 1.00 83.56 89 ARG A C 1
ATOM 696 O O . ARG A 1 89 ? 17.025 18.399 1.130 1.00 83.56 89 ARG A O 1
ATOM 703 N N . SER A 1 90 ? 16.451 17.898 3.242 1.00 83.56 90 SER A N 1
ATOM 704 C CA . SER A 1 90 ? 17.776 18.168 3.808 1.00 83.56 90 SER A CA 1
ATOM 705 C C . SER A 1 90 ? 18.840 17.206 3.266 1.00 83.56 90 SER A C 1
ATOM 707 O O . SER A 1 90 ? 19.914 17.652 2.865 1.00 83.56 90 SER A O 1
ATOM 709 N N . VAL A 1 91 ? 18.518 15.913 3.157 1.00 87.50 91 VAL A N 1
ATOM 710 C CA . VAL A 1 91 ? 19.425 14.901 2.591 1.00 87.50 91 VAL A CA 1
ATOM 711 C C . VAL A 1 91 ? 19.692 15.159 1.107 1.00 87.50 91 VAL A C 1
ATOM 713 O O . VAL A 1 91 ? 20.845 15.126 0.681 1.00 87.50 91 VAL A O 1
ATOM 716 N N . LEU A 1 92 ? 18.657 15.474 0.320 1.00 91.62 92 LEU A N 1
ATOM 717 C CA . LEU A 1 92 ? 18.811 15.769 -1.107 1.00 91.62 92 LEU A CA 1
ATOM 718 C C . LEU A 1 92 ? 19.696 16.999 -1.346 1.00 91.62 92 LEU A C 1
ATOM 720 O O . LEU A 1 92 ? 20.589 16.959 -2.189 1.00 91.62 92 LEU A O 1
ATOM 724 N N . VAL A 1 93 ? 19.484 18.074 -0.580 1.00 93.69 93 VAL A N 1
ATOM 725 C CA . VAL A 1 93 ? 20.320 19.282 -0.657 1.00 93.69 93 VAL A CA 1
ATOM 726 C C . VAL A 1 93 ? 21.766 18.964 -0.271 1.00 93.69 93 VAL A C 1
ATOM 728 O O . VAL A 1 93 ? 22.685 19.392 -0.966 1.00 93.69 93 VAL A O 1
ATOM 731 N N . GLY A 1 94 ? 21.980 18.153 0.769 1.00 93.88 94 GLY A N 1
ATOM 732 C CA . GLY A 1 94 ? 23.316 17.701 1.162 1.00 93.88 94 GLY A CA 1
ATOM 733 C C . GLY A 1 94 ? 24.039 16.934 0.050 1.00 93.88 94 GLY A C 1
ATOM 734 O O . GLY A 1 94 ? 25.197 17.226 -0.245 1.00 93.88 94 GLY A O 1
ATOM 735 N N . LEU A 1 95 ? 23.348 16.006 -0.619 1.00 93.81 95 LEU A N 1
ATOM 736 C CA . LEU A 1 95 ? 23.912 15.228 -1.728 1.00 93.81 95 LEU A CA 1
ATOM 737 C C . LEU A 1 95 ? 24.225 16.089 -2.955 1.00 93.81 95 LEU A C 1
ATOM 739 O O . LEU A 1 95 ? 25.264 15.893 -3.582 1.00 93.81 95 LEU A O 1
ATOM 743 N N . LEU A 1 96 ? 23.362 17.056 -3.280 1.00 95.00 96 LEU A N 1
ATOM 744 C CA . LEU A 1 96 ? 23.591 17.987 -4.387 1.00 95.00 96 LEU A CA 1
ATOM 745 C C . LEU A 1 96 ? 24.832 18.850 -4.145 1.00 95.00 96 LEU A C 1
ATOM 747 O O . LEU A 1 96 ? 25.664 18.988 -5.040 1.00 95.00 96 LEU A O 1
ATOM 751 N N . ILE A 1 97 ? 24.989 19.381 -2.929 1.00 95.88 97 ILE A N 1
ATOM 752 C CA . ILE A 1 97 ? 26.163 20.181 -2.557 1.00 95.88 97 ILE A CA 1
ATOM 753 C C . ILE A 1 97 ? 27.425 19.313 -2.593 1.00 95.88 97 ILE A C 1
ATOM 755 O O . ILE A 1 97 ? 28.421 19.708 -3.195 1.00 95.88 97 ILE A O 1
ATOM 759 N N . TRP A 1 98 ? 27.381 18.114 -2.005 1.00 96.75 98 TRP A N 1
ATOM 760 C CA . TRP A 1 98 ? 28.528 17.204 -1.981 1.00 96.75 98 TRP A CA 1
ATOM 761 C C . TRP A 1 98 ? 28.962 16.777 -3.388 1.00 96.75 98 TRP A C 1
ATOM 763 O O . TRP A 1 98 ? 30.143 16.852 -3.727 1.00 96.75 98 TRP A O 1
ATOM 773 N N . GLY A 1 99 ? 28.002 16.402 -4.238 1.00 96.38 99 GLY A N 1
ATOM 774 C CA . GLY A 1 99 ? 28.258 16.053 -5.633 1.00 96.38 99 GLY A CA 1
ATOM 775 C C . GLY A 1 99 ? 28.856 17.216 -6.424 1.00 96.38 99 GLY A C 1
ATOM 776 O O . GLY A 1 99 ? 29.813 17.017 -7.170 1.00 96.38 99 GLY A O 1
ATOM 777 N N . PHE A 1 100 ? 28.356 18.439 -6.219 1.00 95.69 100 PHE A N 1
ATOM 778 C CA . PHE A 1 100 ? 28.883 19.629 -6.887 1.00 95.69 100 PHE A CA 1
ATOM 779 C C . PHE A 1 100 ? 30.328 19.934 -6.473 1.00 95.69 100 PHE A C 1
ATOM 781 O O . PHE A 1 100 ? 31.161 20.223 -7.327 1.00 95.69 100 PHE A O 1
ATOM 788 N N . VAL A 1 101 ? 30.668 19.802 -5.187 1.00 96.50 101 VAL A N 1
ATOM 789 C CA . VAL A 1 101 ? 32.048 19.986 -4.704 1.00 96.50 101 VAL A CA 1
ATOM 790 C C . VAL A 1 101 ? 33.000 18.980 -5.357 1.00 96.50 101 VAL A C 1
ATOM 792 O O . VAL A 1 101 ? 34.050 19.372 -5.868 1.00 96.50 101 VAL A O 1
ATOM 795 N N . VAL A 1 102 ? 32.620 17.699 -5.407 1.00 96.44 102 VAL A N 1
ATOM 796 C CA . VAL A 1 102 ? 33.425 16.651 -6.059 1.00 96.44 102 VAL A CA 1
ATOM 797 C C . VAL A 1 102 ? 33.580 16.922 -7.558 1.00 96.44 102 VAL A C 1
ATOM 799 O O . VAL A 1 102 ? 34.678 16.770 -8.096 1.00 96.44 102 VAL A O 1
ATOM 802 N N . LEU A 1 103 ? 32.515 17.377 -8.224 1.00 95.94 103 LEU A N 1
ATOM 803 C CA . LEU A 1 103 ? 32.536 17.740 -9.641 1.00 95.94 103 LEU A CA 1
ATOM 804 C C . LEU A 1 103 ? 33.518 18.887 -9.918 1.00 95.94 103 LEU A C 1
ATOM 806 O O . LEU A 1 103 ? 34.326 18.784 -10.837 1.00 95.94 103 LEU A O 1
ATOM 810 N N . ILE A 1 104 ? 33.488 19.954 -9.114 1.00 95.69 104 ILE A N 1
ATOM 811 C CA . ILE A 1 104 ? 34.391 21.102 -9.273 1.00 95.69 104 ILE A CA 1
ATOM 812 C C . ILE A 1 104 ? 35.845 20.692 -9.037 1.00 95.69 104 ILE A C 1
ATOM 814 O O . ILE A 1 104 ? 36.703 21.048 -9.841 1.00 95.69 104 ILE A O 1
ATOM 818 N N . ILE A 1 105 ? 36.130 19.911 -7.990 1.00 95.31 105 ILE A N 1
ATOM 819 C CA . ILE A 1 105 ? 37.490 19.418 -7.724 1.00 95.31 105 ILE A CA 1
ATOM 820 C C . ILE A 1 105 ? 37.972 18.565 -8.896 1.00 95.31 105 ILE A C 1
ATOM 822 O O . ILE A 1 105 ? 39.046 18.821 -9.429 1.00 95.31 105 ILE A O 1
ATOM 826 N N . SER A 1 106 ? 37.162 17.603 -9.347 1.00 92.88 106 SER A N 1
ATOM 827 C CA . SER A 1 106 ? 37.497 16.746 -10.486 1.00 92.88 106 SER A CA 1
ATOM 828 C C . SER A 1 106 ? 37.734 17.553 -11.761 1.00 92.88 106 SER A C 1
ATOM 830 O O . SER A 1 106 ? 38.709 17.294 -12.461 1.00 92.88 106 SER A O 1
ATOM 832 N N . PHE A 1 107 ? 36.899 18.554 -12.039 1.00 92.62 107 PHE A N 1
ATOM 833 C CA . PHE A 1 107 ? 37.045 19.422 -13.201 1.00 92.62 107 PHE A CA 1
ATOM 834 C C . PHE A 1 107 ? 38.317 20.269 -13.125 1.00 92.62 107 PHE A C 1
ATOM 836 O O . PHE A 1 107 ? 39.069 20.324 -14.091 1.00 92.62 107 PHE A O 1
ATOM 843 N N . VAL A 1 108 ? 38.605 20.878 -11.973 1.00 91.00 108 VAL A N 1
ATOM 844 C CA . VAL A 1 108 ? 39.832 21.656 -11.754 1.00 91.00 108 VAL A CA 1
ATOM 845 C C . VAL A 1 108 ? 41.063 20.764 -11.887 1.00 91.00 108 VAL A C 1
ATOM 847 O O . VAL A 1 108 ? 42.003 21.134 -12.586 1.00 91.00 108 VAL A O 1
ATOM 850 N N . THR A 1 109 ? 41.051 19.572 -11.285 1.00 87.88 109 THR A N 1
ATOM 851 C CA . THR A 1 109 ? 42.127 18.586 -11.430 1.00 87.88 109 THR A CA 1
ATOM 852 C C . THR A 1 109 ? 42.284 18.152 -12.882 1.00 87.88 109 THR A C 1
ATOM 854 O O . THR A 1 109 ? 43.401 18.132 -13.380 1.00 87.88 109 THR A O 1
ATOM 857 N N . ALA A 1 110 ? 41.194 17.870 -13.595 1.00 86.94 110 ALA A N 1
ATOM 858 C CA . ALA A 1 110 ? 41.233 17.520 -15.008 1.00 86.94 110 ALA A CA 1
ATOM 859 C C . ALA A 1 110 ? 41.819 18.668 -15.840 1.00 86.94 110 ALA A C 1
ATOM 861 O O . ALA A 1 110 ? 42.761 18.444 -16.582 1.00 86.94 110 ALA A O 1
ATOM 862 N N . VAL A 1 111 ? 41.353 19.906 -15.682 1.00 85.19 111 VAL A N 1
ATOM 863 C CA . VAL A 1 111 ? 41.894 21.067 -16.406 1.00 85.19 111 VAL A CA 1
ATOM 864 C C . VAL A 1 111 ? 43.376 21.278 -16.088 1.00 85.19 111 VAL A C 1
ATOM 866 O O . VAL A 1 111 ? 44.163 21.474 -17.005 1.00 85.19 111 VAL A O 1
ATOM 869 N N . LEU A 1 112 ? 43.790 21.171 -14.823 1.00 78.31 112 LEU A N 1
ATOM 870 C CA . LEU A 1 112 ? 45.199 21.275 -14.423 1.00 78.31 112 LEU A CA 1
ATOM 871 C C . LEU A 1 112 ? 46.064 20.140 -14.995 1.00 78.31 112 LEU A C 1
ATOM 873 O O . LEU A 1 112 ? 47.203 20.383 -15.385 1.00 78.31 112 LEU A O 1
ATOM 877 N N . CYS A 1 113 ? 45.540 18.915 -15.060 1.00 70.69 113 CYS A N 1
ATOM 878 C CA . CYS A 1 113 ? 46.257 17.751 -15.584 1.00 70.69 113 CYS A CA 1
ATOM 879 C C . CYS A 1 113 ? 46.229 17.661 -17.122 1.00 70.69 113 CYS A C 1
ATOM 881 O O . CYS A 1 113 ? 47.169 17.132 -17.711 1.00 70.69 113 CYS A O 1
ATOM 883 N N . PHE A 1 114 ? 45.184 18.179 -17.773 1.00 68.81 114 PHE A N 1
ATOM 884 C CA . PHE A 1 114 ? 44.976 18.172 -19.228 1.00 68.81 114 PHE A CA 1
ATOM 885 C C . PHE A 1 114 ? 45.362 19.496 -19.917 1.00 68.81 114 PHE A C 1
ATOM 887 O O . PHE A 1 114 ? 45.343 19.548 -21.145 1.00 68.81 114 PHE A O 1
ATOM 894 N N . LEU A 1 115 ? 45.822 20.520 -19.182 1.00 59.28 115 LEU A N 1
ATOM 895 C CA . LEU A 1 115 ? 46.640 21.628 -19.710 1.00 59.28 115 LEU A CA 1
ATOM 896 C C . LEU A 1 115 ? 48.153 21.389 -19.455 1.00 59.28 115 LEU A C 1
ATOM 898 O O . LEU A 1 115 ? 48.804 22.199 -18.785 1.00 59.28 115 LEU A O 1
ATOM 902 N N . PRO A 1 116 ? 48.799 20.326 -19.980 1.00 60.59 116 PRO A N 1
ATOM 903 C CA . PRO A 1 116 ? 50.249 20.266 -20.002 1.00 60.59 116 PRO A CA 1
ATOM 904 C C . PRO A 1 116 ? 50.721 21.109 -21.188 1.00 60.59 116 PRO A C 1
ATOM 906 O O . PRO A 1 116 ? 50.910 20.623 -22.298 1.00 60.59 116 PRO A O 1
ATOM 909 N N . GLY A 1 117 ? 50.849 22.410 -20.948 1.00 59.31 117 GLY A N 1
ATOM 910 C CA . GLY A 1 117 ? 51.426 23.331 -21.919 1.00 59.31 117 GLY A CA 1
ATOM 911 C C . GLY A 1 117 ? 52.401 24.337 -21.329 1.00 59.31 117 GLY A C 1
ATOM 912 O O . GLY A 1 117 ? 53.315 24.726 -22.042 1.00 59.31 117 GLY A O 1
ATOM 913 N N . ASN A 1 118 ? 52.237 24.792 -20.072 1.00 58.41 118 ASN A N 1
ATOM 914 C CA . ASN A 1 118 ? 53.087 25.907 -19.622 1.00 58.41 118 ASN A CA 1
ATOM 915 C C . ASN A 1 118 ? 53.234 26.197 -18.113 1.00 58.41 118 ASN A C 1
ATOM 917 O O . ASN A 1 118 ? 53.751 27.256 -17.774 1.00 58.41 118 ASN A O 1
ATOM 921 N N . VAL A 1 119 ? 52.790 25.340 -17.181 1.00 55.78 119 VAL A N 1
ATOM 922 C CA . VAL A 1 119 ? 52.832 25.704 -15.734 1.00 55.78 119 VAL A CA 1
ATOM 923 C C . VAL A 1 119 ? 53.591 24.705 -14.857 1.00 55.78 119 VAL A C 1
ATOM 925 O O .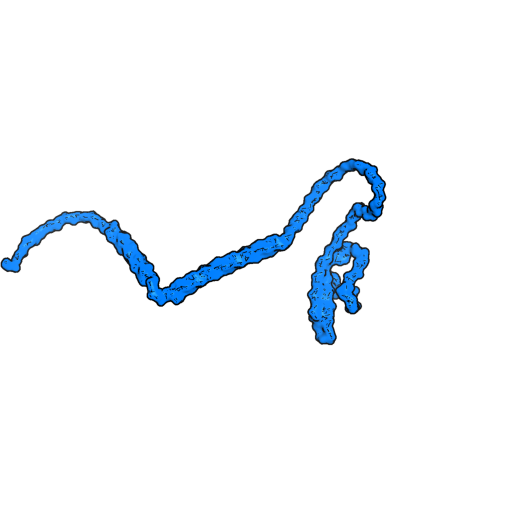 VAL A 1 119 ? 54.024 25.044 -13.755 1.00 55.78 119 VAL A O 1
ATOM 928 N N . MET A 1 120 ? 53.842 23.488 -15.343 1.00 55.59 120 MET A N 1
ATOM 929 C CA . MET A 1 120 ? 54.525 22.472 -14.536 1.00 55.59 120 MET A CA 1
ATOM 930 C C . MET A 1 120 ? 56.028 22.769 -14.358 1.00 55.59 120 MET A C 1
ATOM 932 O O . MET A 1 120 ? 56.595 22.432 -13.317 1.00 55.59 120 MET A O 1
ATOM 936 N N . ASP A 1 121 ? 56.651 23.490 -15.299 1.00 56.97 121 ASP A N 1
ATOM 937 C CA . ASP A 1 121 ? 58.062 23.898 -15.209 1.00 56.97 121 ASP A CA 1
ATOM 938 C C . ASP A 1 121 ? 58.289 25.050 -14.215 1.00 56.97 121 ASP A C 1
ATOM 940 O O . ASP A 1 121 ? 59.277 25.049 -13.473 1.00 56.97 121 ASP A O 1
ATOM 944 N N . SER A 1 122 ? 57.349 25.998 -14.105 1.00 55.12 122 SER A N 1
ATOM 945 C CA . SER A 1 122 ? 57.455 27.131 -13.171 1.00 55.12 122 SER A CA 1
ATOM 946 C C . SER A 1 122 ? 57.335 26.709 -11.706 1.00 55.12 122 SER A C 1
ATOM 948 O O . SER A 1 122 ? 58.061 27.225 -10.856 1.00 55.12 122 SER A O 1
ATOM 950 N N . ILE A 1 123 ? 56.476 25.732 -11.397 1.00 59.97 123 ILE A N 1
ATOM 951 C CA . ILE A 1 123 ? 56.312 25.226 -10.023 1.00 59.97 123 ILE A CA 1
ATOM 952 C C . ILE A 1 123 ? 57.563 24.448 -9.591 1.00 59.97 123 ILE A C 1
ATOM 954 O O . ILE A 1 123 ? 58.021 24.585 -8.456 1.00 59.97 123 ILE A O 1
ATOM 958 N N . LYS A 1 124 ? 58.175 23.688 -10.507 1.00 56.50 124 LYS A N 1
ATOM 959 C CA . LYS A 1 124 ? 59.413 22.942 -10.241 1.00 56.50 124 LYS A CA 1
ATOM 960 C C . LYS A 1 124 ? 60.612 23.878 -10.033 1.00 56.50 124 LYS A C 1
ATOM 962 O O . LYS A 1 124 ? 61.407 23.653 -9.121 1.00 56.50 124 LYS A O 1
ATOM 967 N N . SER A 1 125 ? 60.697 24.951 -10.822 1.00 59.22 125 SER A N 1
ATOM 968 C CA . SER A 1 125 ? 61.697 26.025 -10.695 1.00 59.22 125 SER A CA 1
ATOM 969 C C . SER A 1 125 ? 61.592 26.775 -9.356 1.00 59.22 125 SER A C 1
ATOM 971 O O . SER A 1 125 ? 62.594 26.943 -8.651 1.00 59.22 125 SER A O 1
ATOM 973 N N . TRP A 1 126 ? 60.377 27.142 -8.937 1.00 60.28 126 TRP A N 1
ATOM 974 C CA . TRP A 1 126 ? 60.137 27.812 -7.653 1.00 60.28 126 TRP A CA 1
ATOM 975 C C . TRP A 1 126 ? 60.476 26.913 -6.455 1.00 60.28 126 TRP A C 1
ATOM 977 O O . TRP A 1 126 ? 61.115 27.350 -5.495 1.00 60.28 126 TRP A O 1
ATOM 987 N N . PHE A 1 127 ? 60.112 25.627 -6.521 1.00 60.38 127 PHE A N 1
ATOM 988 C CA . PHE A 1 127 ? 60.399 24.669 -5.450 1.00 60.38 127 PHE A CA 1
ATOM 989 C C . PHE A 1 127 ? 61.904 24.377 -5.311 1.00 60.38 127 PHE A C 1
ATOM 991 O O . PHE A 1 127 ? 62.403 24.242 -4.192 1.00 60.38 127 PHE A O 1
ATOM 998 N N . LEU A 1 128 ? 62.653 24.337 -6.423 1.00 60.19 128 LEU A N 1
ATOM 999 C CA . LEU A 1 128 ? 64.116 24.221 -6.385 1.00 60.19 128 LEU A CA 1
ATOM 1000 C C . LEU A 1 128 ? 64.787 25.486 -5.831 1.00 60.19 128 LEU A C 1
ATOM 1002 O O . LEU A 1 128 ? 65.703 25.373 -5.018 1.00 60.19 128 LEU A O 1
ATOM 1006 N N . THR A 1 129 ? 64.315 26.673 -6.212 1.00 57.56 129 THR A N 1
ATOM 1007 C CA . THR A 1 129 ? 64.887 27.953 -5.756 1.00 57.56 129 THR A CA 1
ATOM 1008 C C . THR A 1 129 ? 64.722 28.135 -4.244 1.00 57.56 129 THR A C 1
ATOM 1010 O O . THR A 1 129 ? 65.680 28.487 -3.554 1.00 57.56 129 THR A O 1
ATOM 1013 N N . ASN A 1 130 ? 63.556 27.778 -3.694 1.00 57.50 130 ASN A N 1
ATOM 1014 C CA . ASN A 1 130 ? 63.315 27.825 -2.247 1.00 57.50 130 ASN A CA 1
ATOM 1015 C C . ASN A 1 130 ? 64.159 26.807 -1.469 1.00 57.50 130 ASN A C 1
ATOM 1017 O O . ASN A 1 130 ? 64.603 27.088 -0.355 1.00 57.50 130 ASN A O 1
ATOM 1021 N N . LYS A 1 131 ? 64.427 25.636 -2.060 1.00 58.69 131 LYS A N 1
ATOM 1022 C CA . LYS A 1 131 ? 65.280 24.614 -1.443 1.00 58.69 131 LYS A CA 1
ATOM 1023 C C . LYS A 1 131 ? 66.760 25.028 -1.428 1.00 58.69 131 LYS A C 1
ATOM 1025 O O . LYS A 1 131 ? 67.459 24.728 -0.464 1.00 58.69 131 LYS A O 1
ATOM 1030 N N . VAL A 1 132 ? 67.231 25.733 -2.460 1.00 54.72 132 VAL A N 1
ATOM 1031 C CA . VAL A 1 132 ? 68.610 26.257 -2.543 1.00 54.72 132 VAL A CA 1
ATOM 1032 C C . VAL A 1 132 ? 68.818 27.454 -1.606 1.00 54.72 132 VAL A C 1
ATOM 1034 O O . VAL A 1 132 ? 69.845 27.520 -0.928 1.00 54.72 132 VAL A O 1
ATOM 1037 N N . ALA A 1 133 ? 67.831 28.348 -1.479 1.00 55.75 133 ALA A N 1
ATOM 1038 C CA . ALA A 1 133 ? 67.881 29.472 -0.538 1.00 55.75 133 ALA A CA 1
ATOM 1039 C C . ALA A 1 133 ? 67.958 29.013 0.933 1.00 55.75 133 ALA A C 1
ATOM 1041 O O . ALA A 1 133 ? 68.683 29.601 1.734 1.00 55.75 133 ALA A O 1
ATOM 1042 N N . ALA A 1 134 ? 67.279 27.914 1.278 1.00 56.09 134 ALA A N 1
ATOM 1043 C CA . ALA A 1 134 ? 67.339 27.326 2.616 1.00 56.09 134 ALA A CA 1
ATOM 1044 C C . ALA A 1 134 ? 68.705 26.688 2.951 1.00 56.09 134 ALA A C 1
ATOM 1046 O O . ALA A 1 134 ? 69.081 26.626 4.120 1.00 56.09 134 ALA A O 1
ATOM 1047 N N . LEU A 1 135 ? 69.464 26.241 1.943 1.00 52.03 135 LEU A N 1
ATOM 1048 C CA . LEU A 1 135 ? 70.763 25.575 2.122 1.00 52.03 135 LEU A CA 1
ATOM 1049 C C . LEU A 1 135 ? 71.928 26.578 2.199 1.00 52.03 135 LEU A C 1
ATOM 1051 O O . LEU A 1 135 ? 72.860 26.379 2.971 1.00 52.03 135 LEU A O 1
ATOM 1055 N N . GLN A 1 136 ? 71.841 27.701 1.477 1.00 50.69 136 GLN A N 1
ATOM 1056 C CA . GLN A 1 136 ? 72.803 28.815 1.568 1.00 50.69 136 GLN A CA 1
ATOM 1057 C C . GLN A 1 136 ? 72.761 29.555 2.919 1.00 50.69 136 GLN A C 1
ATOM 1059 O O . GLN A 1 136 ? 73.757 30.153 3.315 1.00 50.69 136 GLN A O 1
ATOM 1064 N N . SER A 1 137 ? 71.651 29.476 3.664 1.00 49.78 137 SER A N 1
ATOM 1065 C CA . SER A 1 137 ? 71.549 30.057 5.012 1.00 49.78 137 SER A CA 1
ATOM 1066 C C . SER A 1 137 ? 72.203 29.200 6.111 1.00 49.78 137 SER A C 1
ATOM 1068 O O . SER A 1 137 ? 72.300 29.662 7.248 1.00 49.78 137 SER A O 1
ATOM 1070 N N . GLN A 1 138 ? 72.661 27.979 5.800 1.00 49.28 138 GLN A N 1
ATOM 1071 C CA . GLN A 1 138 ? 73.437 27.119 6.704 1.00 49.28 138 GLN A CA 1
ATOM 1072 C C . GLN A 1 138 ? 74.894 26.993 6.232 1.00 49.28 138 GLN A C 1
ATOM 1074 O O . GLN A 1 138 ? 75.377 25.910 5.915 1.00 49.28 138 GLN A O 1
ATOM 1079 N N . VAL A 1 139 ? 75.622 28.109 6.204 1.00 39.84 139 VAL A N 1
ATOM 1080 C CA . VAL A 1 139 ? 77.093 28.088 6.217 1.00 39.84 139 VAL A CA 1
ATOM 1081 C C . VAL A 1 139 ? 77.547 28.527 7.614 1.00 39.84 139 VAL A C 1
ATOM 1083 O O . VAL A 1 139 ? 77.335 29.688 7.973 1.00 39.84 139 VAL A O 1
ATOM 1086 N N . PRO A 1 140 ? 78.154 27.648 8.433 1.00 39.56 140 PRO A N 1
ATOM 1087 C CA . PRO A 1 140 ? 78.812 28.063 9.667 1.00 39.56 140 PRO A CA 1
ATOM 1088 C C . PRO A 1 140 ? 80.041 28.929 9.355 1.00 39.56 140 PRO A C 1
ATOM 1090 O O . PRO A 1 140 ? 80.820 28.628 8.451 1.00 39.56 140 PRO A O 1
ATOM 1093 N N . LYS A 1 141 ? 80.223 30.011 10.119 1.00 43.91 141 LYS A N 1
ATOM 1094 C CA . LYS A 1 141 ? 81.415 30.871 10.077 1.00 43.91 141 LYS A CA 1
ATOM 1095 C C . LYS A 1 141 ? 82.606 30.265 10.849 1.00 43.91 141 LYS A C 1
ATOM 1097 O O . LYS A 1 141 ? 82.418 29.829 11.979 1.00 43.91 141 LYS A O 1
ATOM 1102 N N . ALA A 1 142 ? 83.804 30.506 10.284 1.00 39.00 142 ALA A N 1
ATOM 1103 C CA . ALA A 1 142 ? 85.151 30.671 10.892 1.00 39.00 142 ALA A CA 1
ATOM 1104 C C . ALA A 1 142 ? 86.022 29.408 11.144 1.00 39.00 142 ALA A C 1
ATOM 1106 O O . ALA A 1 142 ? 85.443 28.335 11.294 1.00 39.00 142 ALA A O 1
ATOM 1107 N N . PRO A 1 143 ? 87.385 29.506 11.251 1.00 42.41 143 PRO A N 1
ATOM 1108 C CA . PRO A 1 143 ? 88.291 30.682 11.222 1.00 42.41 143 PRO A CA 1
ATOM 1109 C C . PRO A 1 143 ? 89.505 30.608 10.235 1.00 42.41 143 PRO A C 1
ATOM 1111 O O . PRO A 1 143 ? 89.685 29.639 9.509 1.00 42.41 143 PRO A O 1
ATOM 1114 N N . LYS A 1 144 ? 90.301 31.697 10.204 1.00 42.78 144 LYS A N 1
ATOM 1115 C CA . LYS A 1 144 ? 91.503 31.997 9.380 1.00 42.78 144 LYS A CA 1
ATOM 1116 C C . LYS A 1 144 ? 92.795 31.297 9.856 1.00 42.78 144 LYS A C 1
ATOM 1118 O O . LYS A 1 144 ? 92.960 31.247 11.064 1.00 42.78 144 LYS A O 1
ATOM 1123 N N . GLU A 1 145 ? 93.737 30.987 8.946 1.00 33.66 145 GLU A N 1
ATOM 1124 C CA . GLU A 1 145 ? 95.219 31.161 9.079 1.00 33.66 145 GLU A CA 1
ATOM 1125 C C . GLU A 1 145 ? 95.922 30.770 7.744 1.00 33.66 145 GLU A C 1
ATOM 1127 O O . GLU A 1 145 ? 95.601 29.716 7.207 1.00 33.66 145 GLU A O 1
ATOM 1132 N N . ASN A 1 146 ? 96.544 31.711 7.004 1.00 34.38 146 ASN A N 1
ATOM 1133 C CA . ASN A 1 146 ? 98.000 31.960 6.783 1.00 34.38 146 ASN A CA 1
ATOM 1134 C C . ASN A 1 146 ? 98.747 30.761 6.125 1.00 34.38 146 ASN A C 1
ATOM 1136 O O . ASN A 1 146 ? 98.514 29.625 6.498 1.00 34.38 146 ASN A O 1
ATOM 1140 N N . ASP A 1 147 ? 99.665 30.857 5.159 1.00 36.66 147 ASP A N 1
ATOM 1141 C CA . ASP A 1 147 ? 100.575 31.918 4.728 1.00 36.66 147 ASP A CA 1
ATOM 1142 C C . ASP A 1 147 ? 101.282 31.490 3.410 1.00 36.66 147 ASP A C 1
ATOM 1144 O O . ASP A 1 147 ? 101.370 30.301 3.109 1.00 36.66 147 ASP A O 1
ATOM 1148 N N . THR A 1 148 ? 101.905 32.457 2.725 1.00 36.16 148 THR A N 1
ATOM 1149 C CA . THR A 1 148 ? 103.058 32.309 1.795 1.00 36.16 148 THR A CA 1
ATOM 1150 C C . THR A 1 148 ? 102.825 31.885 0.328 1.00 36.16 148 THR A C 1
ATOM 1152 O O . THR A 1 148 ? 102.644 30.719 -0.009 1.00 36.16 148 THR A O 1
ATOM 1155 N N . ALA A 1 149 ? 103.003 32.858 -0.577 1.00 43.19 149 ALA A N 1
ATOM 1156 C CA . ALA A 1 149 ? 103.545 32.653 -1.929 1.00 43.19 149 ALA A CA 1
ATOM 1157 C C . ALA A 1 149 ? 105.091 32.702 -1.875 1.00 43.19 149 ALA A C 1
ATOM 1159 O O . AL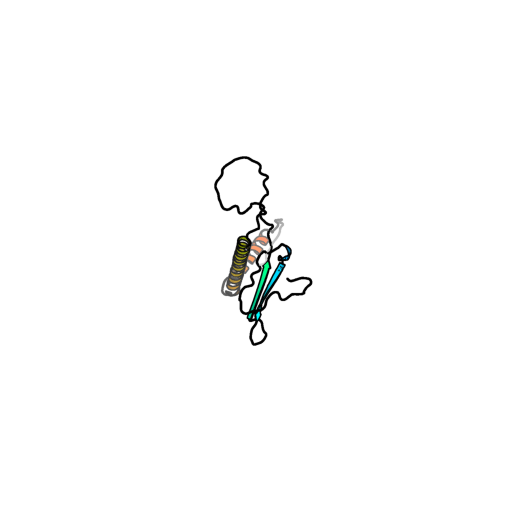A A 1 149 ? 105.631 33.340 -0.968 1.00 43.19 149 ALA A O 1
ATOM 1160 N N . PRO A 1 150 ? 105.823 32.098 -2.833 1.00 49.66 150 PRO A N 1
ATOM 1161 C CA . PRO A 1 150 ? 106.239 32.883 -4.006 1.00 49.66 150 PRO A CA 1
ATOM 1162 C C . PRO A 1 150 ? 106.270 32.067 -5.324 1.00 49.66 150 PRO A C 1
ATOM 1164 O O . PRO A 1 150 ? 106.365 30.847 -5.329 1.00 49.66 150 PRO A O 1
ATOM 1167 N N . SER A 1 151 ? 105.954 32.708 -6.453 1.00 32.34 151 SER A N 1
ATOM 1168 C CA . SER A 1 151 ? 106.885 33.144 -7.517 1.00 32.34 151 SER A CA 1
ATOM 1169 C C . SER A 1 151 ? 107.669 32.041 -8.242 1.00 32.34 151 SER A C 1
ATOM 1171 O O . SER A 1 151 ? 108.512 31.390 -7.643 1.00 32.34 151 SER A O 1
ATOM 1173 N N . HIS A 1 152 ? 107.465 31.949 -9.563 1.00 38.62 152 HIS A N 1
ATOM 1174 C CA . HIS A 1 152 ? 108.547 31.834 -10.549 1.00 38.62 152 HIS A CA 1
ATOM 1175 C C . HIS A 1 152 ? 108.056 32.299 -11.934 1.00 38.62 152 HIS A C 1
ATOM 1177 O O . HIS A 1 152 ? 107.412 31.543 -12.663 1.00 38.62 152 HIS A O 1
ATOM 1183 N N . LYS A 1 153 ? 108.395 33.539 -12.305 1.00 30.12 153 LYS A N 1
ATOM 1184 C CA . LYS A 1 153 ? 109.250 33.816 -13.468 1.00 30.12 153 LYS A CA 1
ATOM 1185 C C . LYS A 1 153 ? 109.940 35.164 -13.302 1.00 30.12 153 LYS A C 1
ATOM 1187 O O . LYS A 1 153 ? 109.251 36.111 -12.870 1.00 30.12 153 LYS A O 1
#

Secondary structure (DSSP, 8-state):
--BTTB------SS-S----SS--GGG-EEEEEEEE-TTSSEEEEEEEEE-PPPPPSS-------------------------HHHHHHHHHHHHHHHHHHHHHHHHHHHHHHH-TTSSHHHHHHHHHHHHHHHHHT----------------

pLDDT: mean 71.32, std 23.21, range [30.12, 97.06]

Foldseek 3Di:
DDDPNDDDDPDDDPDPDDDDPPDDQVNFAKDKDFCADPVRDTPDIDIDGDGDDDDDPPPPPPDDDDDDDDDDDDDDDPPPDPPVVVVVVVVVVVVVVVVVVVVVVVVVVCCVVVPPDPPPVVVVVVVVVVVVVVVVVPDDDDDDDDDDDDDDD